Protein AF-A0A9E1SBL7-F1 (afdb_monomer_lite)

Secondary structure (DSSP, 8-state):
-HHHHHHHHHHHHHHHTTS-------------PPPPBP--TTS-SS--B-HHHHHHHHHHHHHTTTS----EEE-S-HHHHHHHHHHHHHHT-PEEE--TT-HHHHTT-

Structure (mmCIF, N/CA/C/O backbone):
data_AF-A0A9E1SBL7-F1
#
_entry.id   AF-A0A9E1SBL7-F1
#
loop_
_atom_site.group_PDB
_atom_site.id
_atom_site.type_symbol
_atom_site.label_atom_id
_atom_site.label_alt_id
_atom_site.label_comp_id
_atom_site.label_asym_id
_atom_site.label_entity_id
_atom_site.label_seq_id
_atom_site.pdbx_PDB_ins_code
_atom_site.Cartn_x
_atom_site.Cartn_y
_atom_site.Cartn_z
_atom_site.occupancy
_atom_site.B_iso_or_equiv
_atom_site.auth_seq_id
_atom_site.auth_comp_id
_atom_site.auth_asym_id
_atom_site.auth_atom_id
_atom_site.pdbx_PDB_model_num
ATOM 1 N N . MET A 1 1 ? -44.600 22.910 28.786 1.00 59.59 1 MET A N 1
ATOM 2 C CA . MET A 1 1 ? -43.556 22.732 27.744 1.00 59.59 1 MET A CA 1
ATOM 3 C C . MET A 1 1 ? -42.138 22.637 28.306 1.00 59.59 1 MET A C 1
ATOM 5 O O . MET A 1 1 ? -41.352 21.873 27.768 1.00 59.59 1 MET A O 1
ATOM 9 N N . THR A 1 2 ? -41.819 23.316 29.411 1.00 68.81 2 THR A N 1
ATOM 10 C CA . THR A 1 2 ? -40.467 23.367 30.005 1.00 68.81 2 THR A CA 1
ATOM 11 C C . THR A 1 2 ? -39.929 22.020 30.508 1.00 68.81 2 THR A C 1
ATOM 13 O O . THR A 1 2 ? -38.769 21.710 30.270 1.00 68.81 2 THR A O 1
ATOM 16 N N . LYS A 1 3 ? -40.764 21.162 31.117 1.00 67.56 3 LYS A N 1
ATOM 17 C CA . LYS A 1 3 ? -40.322 19.839 31.614 1.00 67.56 3 LYS A CA 1
ATOM 18 C C . LYS A 1 3 ? -39.944 18.856 30.496 1.00 67.56 3 LYS A C 1
ATOM 20 O O . LYS A 1 3 ? -38.947 18.162 30.620 1.00 67.56 3 LYS A O 1
ATOM 25 N N . LYS A 1 4 ? -40.694 18.826 29.383 1.00 72.81 4 LYS A N 1
ATOM 26 C CA . LYS A 1 4 ? -40.381 17.974 28.213 1.00 72.81 4 LYS A CA 1
ATOM 27 C C . LYS A 1 4 ? -39.073 18.394 27.537 1.00 72.81 4 LYS A C 1
ATOM 29 O O . LYS A 1 4 ? -38.300 17.534 27.135 1.00 72.81 4 LYS A O 1
ATOM 34 N N . LEU A 1 5 ? -38.817 19.703 27.475 1.00 76.50 5 LEU A N 1
ATOM 35 C CA . LEU A 1 5 ? -37.554 20.249 26.982 1.00 76.50 5 LEU A CA 1
ATOM 36 C C . LEU A 1 5 ? -36.382 19.867 27.903 1.00 76.50 5 LEU A C 1
ATOM 38 O O . LEU A 1 5 ? -35.328 19.479 27.415 1.00 76.50 5 LEU A O 1
ATOM 42 N N . LEU A 1 6 ? -36.599 19.876 29.224 1.00 78.81 6 LEU A N 1
ATOM 43 C CA . LEU A 1 6 ? -35.608 19.437 30.212 1.00 78.81 6 LEU A CA 1
ATOM 44 C C . LEU A 1 6 ? -35.260 17.942 30.070 1.00 78.81 6 LEU A C 1
ATOM 46 O O . LEU A 1 6 ? -34.087 17.584 30.099 1.00 78.81 6 LEU A O 1
ATOM 50 N N . TYR A 1 7 ? -36.259 17.075 29.859 1.00 81.69 7 TYR A N 1
ATOM 51 C CA . TYR A 1 7 ? -36.032 15.643 29.617 1.00 81.69 7 TYR A CA 1
ATOM 52 C C . TYR A 1 7 ? -35.282 15.380 28.305 1.00 81.69 7 TYR A C 1
ATOM 54 O O . TYR A 1 7 ? -34.402 14.525 28.272 1.00 81.69 7 TYR A O 1
ATOM 62 N N . LEU A 1 8 ? -35.580 16.132 27.240 1.00 80.31 8 LEU A N 1
ATOM 63 C CA . LEU A 1 8 ? -34.884 16.004 25.958 1.00 80.31 8 LEU A CA 1
ATOM 64 C C . LEU A 1 8 ? -33.406 16.415 26.069 1.00 80.31 8 LEU A C 1
ATOM 66 O O . LEU A 1 8 ? -32.534 15.716 25.562 1.00 80.31 8 LEU A O 1
ATOM 70 N N . ILE A 1 9 ? -33.117 17.502 26.791 1.00 80.25 9 ILE A N 1
ATOM 71 C CA . ILE A 1 9 ? -31.746 17.958 27.064 1.00 80.25 9 ILE A CA 1
ATOM 72 C C . ILE A 1 9 ? -30.981 16.927 27.907 1.00 80.25 9 ILE A C 1
ATOM 74 O O . ILE A 1 9 ? -29.817 16.649 27.621 1.00 80.25 9 ILE A O 1
ATOM 78 N N . LEU A 1 10 ? -31.635 16.305 28.894 1.00 78.19 10 LEU A N 1
ATOM 79 C CA . LEU A 1 10 ? -31.030 15.255 29.717 1.00 78.19 10 LEU A CA 1
ATOM 80 C C . LEU A 1 10 ? -30.683 14.001 28.894 1.00 78.19 10 LEU A C 1
ATOM 82 O O . LEU A 1 10 ? -29.602 13.446 29.062 1.00 78.19 10 LEU A O 1
ATOM 86 N N . ILE A 1 11 ? -31.551 13.591 27.963 1.00 77.50 11 ILE A N 1
ATOM 87 C CA . ILE A 1 11 ? -31.300 12.459 27.052 1.00 77.50 11 ILE A CA 1
ATOM 88 C C . ILE A 1 11 ? -30.104 12.748 26.129 1.00 77.50 11 ILE A C 1
ATOM 90 O O . ILE A 1 11 ? -29.247 11.885 25.937 1.00 77.50 11 ILE A O 1
ATOM 94 N N . ILE A 1 12 ? -29.998 13.975 25.608 1.00 75.06 12 ILE A N 1
ATOM 95 C CA . ILE A 1 12 ? -28.872 14.394 24.759 1.00 75.06 12 ILE A CA 1
ATOM 96 C C . ILE A 1 12 ? -27.560 14.430 25.564 1.00 75.06 12 ILE A C 1
ATOM 98 O O . ILE A 1 12 ? -26.537 13.950 25.078 1.00 75.06 12 ILE A O 1
ATOM 102 N N . LEU A 1 13 ? -27.574 14.919 26.809 1.00 71.31 13 LEU A N 1
ATOM 103 C CA . LEU A 1 13 ? -26.396 14.926 27.691 1.00 71.31 13 LEU A CA 1
ATOM 104 C C . LEU A 1 13 ? -25.912 13.512 28.052 1.00 71.31 13 LEU A C 1
ATOM 106 O O . LEU A 1 13 ? -24.709 13.259 28.033 1.00 71.31 13 LEU A O 1
ATOM 110 N N . VAL A 1 14 ? -26.828 12.572 28.311 1.00 71.00 14 VAL A N 1
ATOM 111 C CA . VAL A 1 14 ? -26.482 11.163 28.580 1.00 71.00 14 VAL A 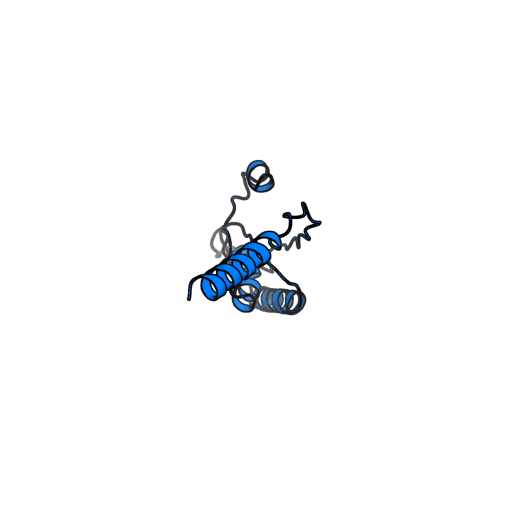CA 1
ATOM 112 C C . VAL A 1 14 ? -25.881 10.488 27.341 1.00 71.00 14 VAL A C 1
ATOM 114 O O . VAL A 1 14 ? -24.934 9.716 27.470 1.00 71.00 14 VAL A O 1
ATOM 117 N N . SER A 1 15 ? -26.355 10.823 26.133 1.00 63.69 15 SER A N 1
ATOM 118 C CA . SER A 1 15 ? -25.785 10.287 24.886 1.00 63.69 15 SER A CA 1
ATOM 119 C C . SER A 1 15 ? -24.347 10.756 24.612 1.00 63.69 15 SER A C 1
ATOM 121 O O . SER A 1 15 ? -23.566 10.013 24.022 1.00 63.69 15 SER A O 1
ATOM 123 N N . GLN A 1 16 ? -23.956 11.943 25.092 1.00 59.53 16 GLN A N 1
ATOM 124 C CA . GLN A 1 16 ? -22.589 12.458 24.930 1.00 59.53 16 GLN A CA 1
ATOM 125 C C . GLN A 1 16 ? -21.592 11.879 25.943 1.00 59.53 16 GLN A C 1
ATOM 127 O O . GLN A 1 16 ? -20.412 11.751 25.626 1.00 59.53 16 GLN A O 1
ATOM 132 N N . ALA A 1 17 ? -22.052 11.444 27.121 1.00 58.69 17 ALA A N 1
ATOM 133 C CA . ALA A 1 17 ? -21.208 10.766 28.110 1.00 58.69 17 ALA A CA 1
ATOM 134 C C . ALA A 1 17 ? -20.768 9.350 27.675 1.00 58.69 17 ALA A C 1
ATOM 136 O O . ALA A 1 17 ? -19.871 8.770 28.282 1.00 58.69 17 ALA A O 1
ATOM 137 N N . CYS A 1 18 ? -21.380 8.799 26.617 1.00 54.59 18 CYS A N 1
ATOM 138 C CA . CYS A 1 18 ? -21.052 7.486 26.057 1.00 54.59 18 CYS A CA 1
ATOM 139 C C . CYS A 1 18 ? -20.026 7.546 24.908 1.00 54.59 18 CYS A C 1
ATOM 141 O O . CYS A 1 18 ? -19.706 6.516 24.320 1.00 54.59 18 CYS A O 1
ATOM 143 N N . GLN A 1 19 ? -19.455 8.716 24.591 1.00 57.34 19 GLN A N 1
ATOM 144 C CA . GLN A 1 19 ? -18.280 8.774 23.715 1.00 57.34 19 GLN A CA 1
ATOM 145 C C . GLN A 1 19 ? -17.036 8.426 24.532 1.00 57.34 19 GLN A C 1
ATOM 147 O O . GLN A 1 19 ? -16.307 9.263 25.060 1.00 57.34 19 GLN A O 1
ATOM 152 N N . THR A 1 20 ? -16.899 7.116 24.693 1.00 54.28 20 THR A N 1
ATOM 153 C CA . THR A 1 20 ? -15.865 6.379 25.400 1.00 54.28 20 THR A CA 1
ATOM 154 C C . THR A 1 20 ? -14.463 6.832 25.024 1.00 54.28 20 THR A C 1
ATOM 156 O O . THR A 1 20 ? -14.163 7.068 23.854 1.00 54.28 20 THR A O 1
ATOM 159 N N . ALA A 1 21 ? -13.602 6.871 26.042 1.00 55.34 21 ALA A N 1
ATOM 160 C CA . ALA A 1 21 ? -12.156 6.966 25.943 1.00 55.34 21 ALA A CA 1
ATOM 161 C C . ALA A 1 21 ? -11.627 6.304 24.662 1.00 55.34 21 ALA A C 1
ATOM 163 O O . ALA A 1 21 ? -11.874 5.119 24.431 1.00 55.34 21 ALA A O 1
ATOM 164 N N . LYS A 1 22 ? -10.867 7.056 23.853 1.00 54.62 22 LYS A N 1
ATOM 165 C CA . LYS A 1 22 ? -9.977 6.461 22.854 1.00 54.62 22 LYS A CA 1
ATOM 166 C C . LYS A 1 22 ? -9.056 5.512 23.615 1.00 54.62 22 LYS A C 1
ATOM 168 O O . LYS A 1 22 ? -8.089 5.952 24.236 1.00 54.62 22 LYS A O 1
ATOM 173 N N . ASN A 1 23 ? -9.394 4.224 23.627 1.00 54.31 23 ASN A N 1
ATOM 174 C CA . ASN A 1 23 ? -8.462 3.184 24.023 1.00 54.31 23 ASN A CA 1
ATOM 175 C C . ASN A 1 23 ? -7.188 3.468 23.224 1.00 54.31 23 ASN A C 1
ATOM 177 O O . ASN A 1 23 ? -7.269 3.656 22.008 1.00 54.31 23 ASN A O 1
ATOM 181 N N . LYS A 1 24 ? -6.023 3.522 23.876 1.00 57.50 24 LYS A N 1
ATOM 182 C CA . LYS A 1 24 ? -4.744 3.406 23.161 1.00 57.50 24 LYS A CA 1
ATOM 183 C C . LYS A 1 24 ? -4.640 1.957 22.675 1.00 57.50 24 LYS A C 1
ATOM 185 O O . LYS A 1 24 ? -3.896 1.160 23.233 1.00 57.50 24 LYS A O 1
ATOM 190 N N . GLY A 1 25 ? -5.556 1.594 21.783 1.00 67.81 25 GLY A N 1
ATOM 191 C CA . GLY A 1 25 ? -5.894 0.233 21.430 1.00 67.81 25 GLY A CA 1
ATOM 192 C C . GLY A 1 25 ? -4.763 -0.417 20.661 1.00 67.81 25 GLY A C 1
ATOM 193 O O . GLY A 1 25 ? -3.912 0.255 20.078 1.00 67.81 25 GLY A O 1
ATOM 194 N N . VAL A 1 26 ? -4.769 -1.744 20.666 1.00 82.62 26 VAL A N 1
ATOM 195 C CA . VAL A 1 26 ? -3.941 -2.526 19.755 1.00 82.62 26 VAL A CA 1
ATOM 196 C C . VAL A 1 26 ? -4.383 -2.190 18.334 1.00 82.62 26 VAL A C 1
ATOM 198 O O . VAL A 1 26 ? -5.558 -2.337 18.006 1.00 82.62 26 VAL A O 1
ATOM 201 N N . TYR A 1 27 ? -3.449 -1.742 17.503 1.00 86.31 27 TYR A N 1
ATOM 202 C CA . TYR A 1 27 ? -3.661 -1.578 16.071 1.00 86.31 27 TYR A CA 1
ATOM 203 C C . TYR A 1 27 ? -2.942 -2.698 15.316 1.00 86.31 27 TYR A C 1
ATOM 205 O O . TYR A 1 27 ? -1.942 -3.246 15.783 1.00 86.31 27 TYR A O 1
ATOM 213 N N . THR A 1 28 ? -3.468 -3.059 14.147 1.00 93.25 28 THR A N 1
ATOM 214 C CA . THR A 1 28 ? -2.875 -4.078 13.272 1.00 93.25 28 THR A CA 1
ATOM 215 C C . THR A 1 28 ? -2.349 -3.404 12.016 1.00 93.25 28 THR A C 1
ATOM 217 O O . THR A 1 28 ? -3.099 -2.724 11.322 1.00 93.25 28 THR A O 1
ATOM 220 N N . ILE A 1 29 ? -1.067 -3.609 11.713 1.00 94.38 29 ILE A N 1
ATOM 221 C CA . ILE A 1 29 ? -0.445 -3.122 10.479 1.00 94.38 29 ILE A CA 1
ATOM 222 C C . ILE A 1 29 ? -0.289 -4.291 9.511 1.00 94.38 29 ILE A C 1
ATOM 224 O O . ILE A 1 29 ? 0.315 -5.310 9.844 1.00 94.38 29 ILE A O 1
ATOM 228 N N . TYR A 1 30 ? -0.778 -4.107 8.287 1.00 97.19 30 TYR A N 1
ATOM 229 C CA . TYR A 1 30 ? -0.511 -4.998 7.163 1.00 97.19 30 TYR A CA 1
ATOM 230 C C . TYR A 1 30 ? 0.586 -4.381 6.299 1.00 97.19 30 TYR A C 1
ATOM 232 O O . TYR A 1 30 ? 0.338 -3.435 5.554 1.00 97.19 30 TYR A O 1
ATOM 240 N N . LEU A 1 31 ? 1.807 -4.907 6.405 1.00 96.62 31 LEU A N 1
ATOM 241 C CA . LEU A 1 31 ? 2.925 -4.453 5.584 1.00 96.62 31 LEU A CA 1
ATOM 242 C C . LEU A 1 31 ? 2.946 -5.223 4.262 1.00 96.62 31 LEU A C 1
ATOM 244 O O . LEU A 1 31 ? 3.159 -6.434 4.237 1.00 96.62 31 LEU A O 1
ATOM 248 N N . VAL A 1 32 ? 2.735 -4.507 3.160 1.00 97.94 32 VAL A N 1
ATOM 249 C CA . VAL A 1 32 ? 2.648 -5.084 1.816 1.00 97.94 32 VAL A CA 1
ATOM 250 C C . VAL A 1 32 ? 3.766 -4.513 0.954 1.00 97.94 32 VAL A C 1
ATOM 252 O O . VAL A 1 32 ? 3.886 -3.301 0.787 1.00 97.94 32 VAL A O 1
ATOM 255 N N . ARG A 1 33 ? 4.589 -5.389 0.375 1.00 97.44 33 ARG A N 1
ATOM 256 C CA . ARG A 1 33 ? 5.515 -5.001 -0.694 1.00 97.44 33 ARG A CA 1
ATOM 257 C C . ARG A 1 33 ? 4.724 -4.793 -1.987 1.00 97.44 33 ARG A C 1
ATOM 259 O O . ARG A 1 33 ? 3.774 -5.528 -2.236 1.00 97.44 33 ARG A O 1
ATOM 266 N N . HIS A 1 34 ? 5.148 -3.843 -2.823 1.00 98.00 34 HIS A N 1
ATOM 267 C CA . HIS A 1 34 ? 4.564 -3.661 -4.154 1.00 98.00 34 HIS A CA 1
ATOM 268 C C . HIS A 1 34 ? 4.498 -4.984 -4.941 1.00 98.00 34 HIS A C 1
ATOM 270 O O . HIS A 1 34 ? 5.412 -5.811 -4.859 1.00 98.00 34 HIS A O 1
ATOM 276 N N . SER A 1 35 ? 3.447 -5.145 -5.740 1.00 98.31 35 SER A N 1
ATOM 277 C CA . SER A 1 35 ? 3.303 -6.251 -6.687 1.00 98.31 35 SER A CA 1
ATOM 278 C C . SER A 1 35 ? 4.323 -6.143 -7.833 1.00 98.31 35 SER A C 1
ATOM 280 O O . SER A 1 35 ? 5.085 -5.178 -7.947 1.00 98.31 35 SER A O 1
ATOM 282 N N . GLU A 1 36 ? 4.370 -7.157 -8.688 1.00 98.00 36 GLU A N 1
ATOM 283 C CA . GLU A 1 36 ? 5.310 -7.308 -9.796 1.00 98.00 36 GLU A CA 1
ATOM 284 C C . GLU A 1 36 ? 5.201 -6.123 -10.739 1.00 98.00 36 GLU A C 1
ATOM 286 O O . GLU A 1 36 ? 4.167 -5.897 -11.368 1.00 98.00 36 GLU A O 1
ATOM 291 N N . LYS A 1 37 ? 6.302 -5.388 -10.837 1.00 95.69 37 LYS A N 1
ATOM 292 C CA . LYS A 1 37 ? 6.471 -4.258 -11.739 1.00 95.69 37 LYS A CA 1
ATOM 293 C C . LYS A 1 37 ? 7.078 -4.713 -13.053 1.00 95.69 37 LYS A C 1
ATOM 295 O O . LYS A 1 37 ? 7.792 -5.716 -13.087 1.00 95.69 37 LYS A O 1
ATOM 300 N N . GLU A 1 38 ? 6.856 -3.936 -14.094 1.00 93.31 38 GLU A N 1
ATOM 301 C CA . GLU A 1 38 ? 7.533 -4.139 -15.364 1.00 93.31 38 GLU A CA 1
ATOM 302 C C . GLU A 1 38 ? 9.065 -3.978 -15.206 1.00 93.31 38 GLU A C 1
ATOM 304 O O . GLU A 1 38 ? 9.566 -3.160 -14.413 1.00 93.31 38 GLU A O 1
ATOM 309 N N . VAL A 1 39 ? 9.828 -4.808 -15.926 1.00 84.69 39 VAL A N 1
ATOM 310 C CA . VAL A 1 39 ? 11.301 -4.799 -15.928 1.00 84.69 39 VAL A CA 1
ATOM 311 C C . VAL A 1 39 ? 11.801 -4.945 -17.365 1.00 84.69 39 VAL A C 1
ATOM 313 O O . VAL A 1 39 ? 11.860 -6.047 -17.898 1.00 84.69 39 VAL A O 1
ATOM 316 N N . SER A 1 40 ? 12.188 -3.835 -17.989 1.00 79.56 40 SER A N 1
ATOM 317 C CA . SER A 1 40 ? 12.956 -3.830 -19.239 1.00 79.56 40 SER A CA 1
ATOM 318 C C . SER A 1 40 ? 13.874 -2.604 -19.280 1.00 79.56 40 SER A C 1
ATOM 320 O O . SER A 1 40 ? 13.694 -1.662 -18.504 1.00 79.56 40 SER A O 1
ATOM 322 N N . SER A 1 41 ? 14.880 -2.634 -20.155 1.00 69.25 41 SER A N 1
ATOM 323 C CA . SER A 1 41 ? 15.809 -1.516 -20.377 1.00 69.25 41 SER A CA 1
ATOM 324 C C . SER A 1 41 ? 15.123 -0.250 -20.887 1.00 69.25 41 SER A C 1
ATOM 326 O O . SER A 1 41 ? 15.670 0.837 -20.730 1.00 69.25 41 SER A O 1
ATOM 328 N N . ASP A 1 42 ? 13.927 -0.391 -21.456 1.00 79.69 42 ASP A N 1
ATOM 329 C CA . ASP A 1 42 ? 13.207 0.685 -22.137 1.00 79.69 42 ASP A CA 1
ATOM 330 C C . ASP A 1 42 ? 12.114 1.302 -21.245 1.00 79.69 42 ASP A C 1
ATOM 332 O O . ASP A 1 42 ? 11.317 2.122 -21.701 1.00 79.69 42 ASP A O 1
ATOM 336 N N . ILE A 1 43 ? 12.041 0.898 -19.969 1.00 71.75 43 ILE A N 1
ATOM 337 C CA . ILE A 1 43 ? 10.967 1.298 -19.049 1.00 71.75 43 ILE A CA 1
ATOM 338 C C . ILE A 1 43 ? 11.385 2.513 -18.215 1.00 71.75 43 ILE A C 1
ATOM 340 O O . ILE A 1 43 ? 12.531 2.583 -17.764 1.00 71.75 43 ILE A O 1
ATOM 344 N N . PRO A 1 44 ? 10.464 3.462 -17.958 1.00 76.19 44 PRO A N 1
ATOM 345 C CA . PRO A 1 44 ? 10.704 4.595 -17.072 1.00 76.19 44 PRO A CA 1
ATOM 346 C C . PRO A 1 44 ? 11.203 4.198 -15.675 1.00 76.19 44 PRO A C 1
ATOM 348 O O . PRO A 1 44 ? 10.920 3.113 -15.166 1.00 76.19 44 PRO A O 1
ATOM 351 N N . SER A 1 45 ? 11.886 5.151 -15.029 1.00 85.50 45 SER A N 1
ATOM 352 C CA . SER A 1 45 ? 12.398 5.058 -13.649 1.00 85.50 45 SER A CA 1
ATOM 353 C C . SER A 1 45 ? 11.329 4.620 -12.634 1.00 85.50 45 SER A C 1
ATOM 355 O O . SER A 1 45 ? 11.625 3.900 -11.678 1.00 85.50 45 SER A O 1
ATOM 357 N N . ASP A 1 46 ? 10.068 4.988 -12.881 1.00 91.56 46 ASP A N 1
ATOM 358 C CA . ASP A 1 46 ? 8.908 4.523 -12.124 1.00 91.56 46 ASP A CA 1
ATOM 359 C C . ASP A 1 46 ? 8.010 3.609 -12.980 1.00 91.56 46 ASP A C 1
ATOM 361 O O . ASP A 1 46 ? 7.044 4.063 -13.597 1.00 91.56 46 ASP A O 1
ATOM 365 N N . PRO A 1 47 ? 8.348 2.313 -13.077 1.00 94.00 47 PRO A N 1
ATOM 366 C CA . PRO A 1 47 ? 7.628 1.377 -13.925 1.00 94.00 47 PRO A CA 1
ATOM 367 C C . PRO A 1 47 ? 6.250 1.032 -13.334 1.00 94.00 47 PRO A C 1
ATOM 369 O O . PRO A 1 47 ? 6.121 0.881 -12.109 1.00 94.00 47 PRO A O 1
ATOM 372 N N . PRO A 1 48 ? 5.230 0.821 -14.185 1.00 94.75 48 PRO A N 1
ATOM 373 C CA . PRO A 1 48 ? 3.928 0.338 -13.746 1.00 94.75 48 PRO A CA 1
ATOM 374 C C . PRO A 1 48 ? 3.984 -1.137 -13.314 1.00 94.75 48 PRO A C 1
ATOM 376 O O . PRO A 1 48 ? 5.022 -1.805 -13.395 1.00 94.75 48 PRO A O 1
ATOM 379 N N . LEU A 1 49 ? 2.849 -1.651 -12.835 1.00 97.44 49 LEU A N 1
ATOM 380 C CA . LEU A 1 49 ? 2.680 -3.080 -12.575 1.00 97.44 49 LEU A CA 1
ATOM 381 C C . LEU A 1 49 ? 2.590 -3.867 -13.885 1.00 97.44 49 LEU A C 1
ATOM 383 O O . LEU A 1 49 ? 2.057 -3.376 -14.873 1.00 97.44 49 LEU A O 1
ATOM 387 N N . THR A 1 50 ? 3.077 -5.105 -13.852 1.00 97.38 50 THR A N 1
ATOM 388 C CA . THR A 1 50 ? 2.770 -6.106 -14.883 1.00 97.38 50 THR A CA 1
ATOM 389 C C . THR A 1 50 ? 1.310 -6.547 -14.781 1.00 97.38 50 THR A C 1
ATOM 391 O O . THR A 1 50 ? 0.727 -6.432 -13.698 1.00 97.38 50 THR A O 1
ATOM 394 N N . PRO A 1 51 ? 0.734 -7.190 -15.813 1.00 97.62 51 PRO A N 1
ATOM 395 C CA . PRO A 1 51 ? -0.585 -7.818 -15.700 1.00 97.62 51 PRO A CA 1
ATOM 396 C C . PRO A 1 51 ? -0.685 -8.810 -14.526 1.00 97.62 51 PRO A C 1
ATOM 398 O O . PRO A 1 51 ? -1.687 -8.858 -13.817 1.00 97.62 51 PRO A O 1
ATOM 401 N N . CYS A 1 52 ? 0.387 -9.564 -14.253 1.00 98.38 52 CYS A N 1
ATOM 402 C CA . CYS A 1 52 ? 0.464 -10.449 -13.085 1.00 98.38 52 CYS A CA 1
ATOM 403 C C . CYS A 1 52 ? 0.435 -9.659 -11.763 1.00 98.38 52 CYS A C 1
ATOM 405 O O . CYS A 1 52 ? -0.230 -10.055 -10.804 1.00 98.38 52 CYS A O 1
ATOM 407 N N . GLY A 1 53 ? 1.123 -8.516 -11.719 1.00 98.56 53 GLY A N 1
ATOM 408 C CA . GLY A 1 53 ? 1.117 -7.611 -10.577 1.00 98.56 53 GLY A CA 1
ATOM 409 C C . GLY A 1 53 ? -0.248 -6.964 -10.338 1.00 98.56 53 GLY A C 1
ATOM 410 O O . GLY A 1 53 ? -0.661 -6.808 -9.187 1.00 98.56 53 GLY A O 1
ATOM 411 N N . GLU A 1 54 ? -0.992 -6.636 -11.393 1.00 98.69 54 GLU A N 1
ATOM 412 C CA . GLU A 1 54 ? -2.369 -6.143 -11.285 1.00 98.69 54 GLU A CA 1
ATOM 413 C C . GLU A 1 54 ? -3.303 -7.198 -10.677 1.00 98.69 54 GLU A C 1
ATOM 415 O O . GLU A 1 54 ? -4.044 -6.895 -9.738 1.00 98.69 54 GLU A O 1
ATOM 420 N N . GLU A 1 55 ? -3.228 -8.450 -11.138 1.00 98.75 55 GLU A N 1
ATOM 421 C CA . GLU A 1 55 ? -4.017 -9.553 -10.570 1.00 98.75 55 GLU A CA 1
ATOM 422 C C . GLU A 1 55 ? -3.665 -9.825 -9.105 1.00 98.75 55 GLU A C 1
ATOM 424 O O . GLU A 1 55 ? -4.550 -9.996 -8.264 1.00 98.75 55 GLU A O 1
ATOM 429 N N . ARG A 1 56 ? -2.380 -9.770 -8.746 1.00 98.75 56 ARG A N 1
ATOM 430 C CA . ARG A 1 56 ? -1.954 -9.872 -7.344 1.00 98.75 56 ARG A CA 1
ATOM 431 C C . ARG A 1 56 ? -2.494 -8.738 -6.487 1.00 98.75 56 ARG A C 1
ATOM 433 O O . ARG A 1 56 ? -2.930 -8.982 -5.365 1.00 98.75 56 ARG A O 1
ATOM 440 N N . SER A 1 57 ? -2.546 -7.526 -7.023 1.00 98.75 57 SER A N 1
ATOM 441 C CA . SER A 1 57 ? -3.116 -6.368 -6.326 1.00 98.75 57 SER A CA 1
ATOM 442 C C . SER A 1 57 ? -4.620 -6.549 -6.075 1.00 98.75 57 SER A C 1
ATOM 444 O O . SER A 1 57 ? -5.111 -6.258 -4.983 1.00 98.75 57 SER A O 1
ATOM 446 N N . LYS A 1 58 ? -5.355 -7.140 -7.029 1.00 98.81 58 LYS A N 1
ATOM 447 C CA . LYS A 1 58 ? -6.755 -7.564 -6.825 1.00 98.81 58 LYS A CA 1
ATOM 448 C C . LYS A 1 58 ? -6.865 -8.678 -5.778 1.00 98.81 58 LYS A C 1
ATOM 450 O O . LYS A 1 58 ? -7.748 -8.626 -4.925 1.00 98.81 58 LYS A O 1
ATOM 455 N N . SER A 1 59 ? -5.955 -9.652 -5.791 1.00 98.69 59 SER A N 1
ATOM 456 C CA . SER A 1 59 ? -5.920 -10.728 -4.793 1.00 98.69 59 SER A CA 1
ATOM 457 C C . SER A 1 59 ? -5.675 -10.206 -3.374 1.00 98.69 59 SER A C 1
ATOM 459 O O . SER A 1 59 ? -6.284 -10.712 -2.435 1.00 98.69 59 SER A O 1
ATOM 461 N N . ILE A 1 60 ? -4.821 -9.191 -3.204 1.00 98.69 60 ILE A N 1
ATOM 462 C CA . ILE A 1 60 ? -4.589 -8.531 -1.909 1.00 98.69 60 ILE A CA 1
ATOM 463 C C . ILE A 1 60 ? -5.868 -7.835 -1.428 1.00 98.69 60 ILE A C 1
ATOM 465 O O . ILE A 1 60 ? -6.252 -7.999 -0.271 1.00 98.69 60 ILE A O 1
ATOM 469 N N . SER A 1 61 ? -6.567 -7.120 -2.314 1.00 98.69 61 SER A N 1
ATOM 470 C CA . SER A 1 61 ? -7.868 -6.513 -1.990 1.00 98.69 61 SER A CA 1
ATOM 471 C C . SER A 1 61 ? -8.889 -7.563 -1.537 1.00 98.69 61 SER A C 1
ATOM 473 O O . SER A 1 61 ? -9.521 -7.406 -0.493 1.00 98.69 61 SER A O 1
ATOM 475 N N . ASN A 1 62 ? -8.965 -8.695 -2.243 1.00 98.62 62 ASN A N 1
ATOM 476 C CA . ASN A 1 62 ? -9.828 -9.814 -1.863 1.00 98.62 62 ASN A CA 1
ATOM 477 C C . ASN A 1 62 ? -9.438 -10.439 -0.515 1.00 98.62 62 ASN A C 1
ATOM 479 O O . ASN A 1 62 ? -10.320 -10.785 0.267 1.00 98.62 62 ASN A O 1
ATOM 483 N N . PHE A 1 63 ? -8.141 -10.572 -0.222 1.00 98.25 63 PHE A N 1
ATOM 484 C CA . PHE A 1 63 ? -7.653 -11.059 1.073 1.00 98.25 63 PHE A CA 1
ATOM 485 C C . PHE A 1 63 ? -8.071 -10.128 2.222 1.00 98.25 63 PHE A C 1
ATOM 487 O O . PHE A 1 63 ? -8.475 -10.591 3.285 1.00 98.25 63 PHE A O 1
ATOM 494 N N . LEU A 1 64 ? -8.037 -8.814 1.991 1.00 98.25 64 LEU A N 1
ATOM 495 C CA . LEU A 1 64 ? -8.399 -7.795 2.978 1.00 98.25 64 LEU A CA 1
ATOM 496 C C . LEU A 1 64 ? -9.897 -7.451 2.991 1.00 98.25 64 LEU A C 1
ATOM 498 O O . LEU A 1 64 ? -10.303 -6.540 3.717 1.00 98.25 64 LEU A O 1
ATOM 502 N N . LYS A 1 65 ? -10.745 -8.144 2.220 1.00 97.44 65 LYS A N 1
ATOM 503 C CA . LYS A 1 65 ? -12.155 -7.762 2.016 1.00 97.44 65 LYS A CA 1
ATOM 504 C C . LYS A 1 65 ? -12.959 -7.651 3.320 1.00 97.44 65 LYS A C 1
ATOM 506 O O . LYS A 1 65 ? -13.712 -6.694 3.472 1.00 97.44 65 LYS A O 1
ATOM 511 N N . ASP A 1 66 ? -12.706 -8.536 4.284 1.00 97.44 66 ASP A N 1
ATOM 512 C CA . ASP A 1 66 ? -13.413 -8.589 5.574 1.00 97.44 66 ASP A CA 1
ATOM 513 C C . ASP A 1 66 ? -12.626 -7.903 6.706 1.00 97.44 66 ASP A C 1
ATOM 515 O O . ASP A 1 66 ? -13.103 -7.795 7.832 1.00 97.44 66 ASP A O 1
ATOM 519 N N . VAL A 1 67 ? -11.417 -7.409 6.415 1.00 96.94 67 VAL A N 1
ATOM 520 C CA . VAL A 1 67 ? -10.601 -6.657 7.375 1.00 96.94 67 VAL A CA 1
ATOM 521 C C . VAL A 1 67 ? -11.122 -5.216 7.459 1.00 96.94 67 VAL A C 1
ATOM 523 O O . VAL A 1 67 ? -11.258 -4.566 6.414 1.00 96.94 67 VAL A O 1
ATOM 526 N N . PRO A 1 68 ? -11.394 -4.668 8.657 1.00 94.81 68 PRO A N 1
ATOM 527 C CA . PRO A 1 68 ? -11.798 -3.275 8.829 1.00 94.81 68 PRO A CA 1
ATOM 528 C C . PRO A 1 68 ? -10.583 -2.348 8.676 1.00 94.81 68 PRO A C 1
ATOM 530 O O . PRO A 1 68 ? -10.053 -1.818 9.643 1.00 94.81 68 PRO A O 1
ATOM 533 N N . VAL A 1 69 ? -10.092 -2.198 7.445 1.00 97.12 69 VAL A N 1
ATOM 534 C CA . VAL A 1 69 ? -8.999 -1.273 7.127 1.00 97.12 69 VAL A CA 1
ATOM 535 C C . VAL A 1 69 ? -9.506 0.157 7.306 1.00 97.12 69 VAL A C 1
ATOM 537 O O . VAL A 1 69 ? -10.481 0.537 6.664 1.00 97.12 69 VAL A O 1
ATOM 540 N N . GLU A 1 70 ? -8.843 0.932 8.161 1.00 96.25 70 GLU A N 1
ATOM 541 C CA . GLU A 1 70 ? -9.210 2.324 8.472 1.00 96.25 70 GLU A CA 1
ATOM 542 C C . GLU A 1 70 ? -8.381 3.347 7.679 1.00 96.25 70 GLU A C 1
ATOM 544 O O . GLU A 1 70 ? -8.840 4.455 7.409 1.00 96.25 70 GLU A O 1
ATOM 549 N N . ALA A 1 71 ? -7.164 2.974 7.279 1.00 96.75 71 ALA A N 1
ATOM 550 C CA . ALA A 1 71 ? -6.249 3.828 6.533 1.00 96.75 71 ALA A CA 1
ATOM 551 C C . ALA A 1 71 ? -5.345 2.998 5.617 1.00 96.75 71 ALA A C 1
ATOM 553 O O . ALA A 1 71 ? -5.047 1.834 5.895 1.00 96.75 71 ALA A O 1
ATOM 554 N N . ILE A 1 72 ? -4.911 3.606 4.514 1.00 98.44 72 ILE A N 1
ATOM 555 C CA . ILE A 1 72 ? -4.011 2.999 3.532 1.00 98.44 72 ILE A CA 1
ATOM 556 C C . ILE A 1 72 ? -2.906 3.997 3.230 1.00 98.44 72 ILE A C 1
ATOM 558 O O . ILE A 1 72 ? -3.188 5.138 2.870 1.00 98.44 72 ILE A O 1
ATOM 562 N N . TYR A 1 73 ? -1.665 3.536 3.338 1.00 97.75 73 TYR A N 1
ATOM 563 C CA . TYR A 1 73 ? -0.468 4.334 3.111 1.00 97.75 73 TYR A CA 1
ATOM 564 C C . TYR A 1 73 ? 0.361 3.737 1.976 1.00 97.75 73 TYR A C 1
ATOM 566 O O . TYR A 1 73 ? 0.439 2.516 1.835 1.00 97.75 73 TYR A O 1
ATOM 574 N N . SER A 1 74 ? 0.983 4.588 1.165 1.00 98.06 74 SER A N 1
ATOM 575 C CA . SER A 1 74 ? 1.888 4.175 0.089 1.00 98.06 74 SER A CA 1
ATOM 576 C C . SER A 1 74 ? 2.945 5.246 -0.149 1.00 98.06 74 SER A C 1
ATOM 578 O O . SER A 1 74 ? 2.667 6.425 0.017 1.00 98.06 74 SER A O 1
ATOM 580 N N . THR A 1 75 ? 4.131 4.864 -0.614 1.00 97.25 75 THR A N 1
ATOM 581 C CA . THR A 1 75 ? 5.038 5.833 -1.242 1.00 97.25 75 THR A CA 1
ATOM 582 C C . THR A 1 75 ? 4.502 6.293 -2.596 1.00 97.25 75 THR A C 1
ATOM 584 O O . THR A 1 75 ? 3.659 5.610 -3.195 1.00 97.25 75 THR A O 1
ATOM 587 N N . ASP A 1 76 ? 5.024 7.413 -3.094 1.00 96.50 76 ASP A N 1
ATOM 588 C CA . ASP A 1 76 ? 4.665 8.018 -4.383 1.00 96.50 76 ASP A CA 1
ATOM 589 C C . ASP A 1 76 ? 5.338 7.328 -5.592 1.00 96.50 76 ASP A C 1
ATOM 591 O O . ASP A 1 76 ? 5.926 7.956 -6.464 1.00 96.50 76 ASP A O 1
ATOM 595 N N . TYR A 1 77 ? 5.285 5.995 -5.643 1.00 96.56 77 TYR A N 1
ATOM 596 C CA . TYR A 1 77 ? 5.648 5.236 -6.841 1.00 96.56 77 TYR A CA 1
ATOM 597 C C . TYR A 1 77 ? 4.393 4.643 -7.482 1.00 96.56 77 TYR A C 1
ATOM 599 O O . TYR A 1 77 ? 3.503 4.122 -6.806 1.00 96.56 77 TYR A O 1
ATOM 607 N N . THR A 1 78 ? 4.338 4.626 -8.809 1.00 96.44 78 THR A N 1
ATOM 608 C CA . THR A 1 78 ? 3.220 4.074 -9.583 1.00 96.44 78 THR A CA 1
ATOM 609 C C . THR A 1 78 ? 2.931 2.634 -9.168 1.00 96.44 78 THR A C 1
ATOM 611 O O . THR A 1 78 ? 1.788 2.274 -8.894 1.00 96.44 78 THR A O 1
ATOM 614 N N . ARG A 1 79 ? 3.971 1.802 -9.023 1.00 97.25 79 ARG A N 1
ATOM 615 C CA . ARG A 1 79 ? 3.819 0.400 -8.595 1.00 97.25 79 ARG A CA 1
ATOM 616 C C . ARG A 1 79 ? 3.247 0.241 -7.182 1.00 97.25 79 ARG A C 1
ATOM 618 O O . ARG A 1 79 ? 2.488 -0.697 -6.949 1.00 97.25 79 ARG A O 1
ATOM 625 N N . THR A 1 80 ? 3.593 1.114 -6.233 1.00 98.12 80 THR A N 1
ATOM 626 C CA . THR A 1 80 ? 3.095 1.020 -4.849 1.00 98.12 80 THR A CA 1
ATOM 627 C C . THR A 1 80 ? 1.652 1.509 -4.777 1.00 98.12 80 THR A C 1
ATOM 629 O O . THR A 1 80 ? 0.800 0.784 -4.258 1.00 98.12 80 THR A O 1
ATOM 632 N N . LYS A 1 81 ? 1.332 2.637 -5.429 1.00 98.44 81 LYS A N 1
ATOM 633 C CA . LYS A 1 81 ? -0.044 3.152 -5.525 1.00 98.44 81 LYS A CA 1
ATOM 634 C C . LYS A 1 81 ? -0.973 2.170 -6.234 1.00 98.44 81 LYS A C 1
ATOM 636 O O . LYS A 1 81 ? -2.035 1.852 -5.704 1.00 98.44 81 LYS A O 1
ATOM 641 N N . ASN A 1 82 ? -0.546 1.593 -7.358 1.00 98.44 82 ASN A N 1
ATOM 642 C CA . ASN A 1 82 ? -1.343 0.604 -8.089 1.00 98.44 82 ASN A CA 1
ATOM 643 C C . ASN A 1 82 ? -1.510 -0.713 -7.318 1.00 98.44 82 ASN A C 1
ATOM 645 O O . ASN A 1 82 ? -2.527 -1.382 -7.484 1.00 98.44 82 ASN A O 1
ATOM 649 N N . THR A 1 83 ? -0.566 -1.064 -6.437 1.00 98.81 83 THR A N 1
ATOM 650 C CA . THR A 1 83 ? -0.723 -2.226 -5.548 1.00 98.81 83 THR A CA 1
ATOM 651 C C . THR A 1 83 ? -1.816 -1.989 -4.505 1.00 98.81 83 THR A C 1
ATOM 653 O O . THR A 1 83 ? -2.634 -2.869 -4.248 1.00 98.81 83 THR A O 1
ATOM 656 N N . ALA A 1 84 ? -1.860 -0.789 -3.921 1.00 98.69 84 ALA A N 1
ATOM 657 C CA . ALA A 1 84 ? -2.833 -0.425 -2.893 1.00 98.69 84 ALA A CA 1
ATOM 658 C C . ALA A 1 84 ? -4.222 -0.061 -3.458 1.00 98.69 84 ALA A C 1
ATOM 660 O O . ALA A 1 84 ? -5.232 -0.204 -2.762 1.00 98.69 84 ALA A O 1
ATOM 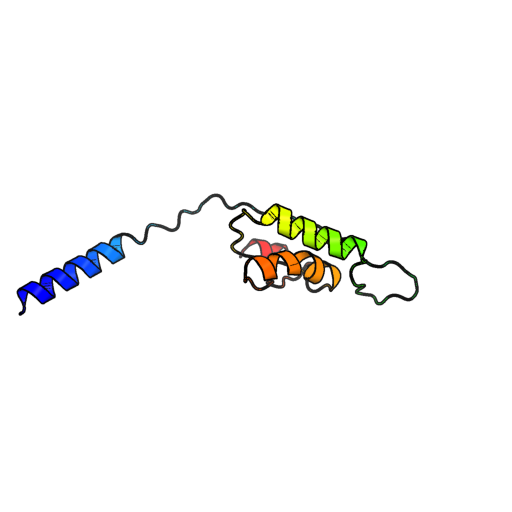661 N N . PHE A 1 85 ? -4.293 0.396 -4.712 1.00 98.69 85 PHE A N 1
ATOM 662 C CA . PHE A 1 85 ? -5.499 0.963 -5.319 1.00 98.69 85 PHE A CA 1
ATOM 663 C C . PHE A 1 85 ? -6.730 0.039 -5.299 1.00 98.69 85 PHE A C 1
ATOM 665 O O . PHE A 1 85 ? -7.802 0.516 -4.918 1.00 98.69 85 PHE A O 1
ATOM 672 N N . PRO A 1 86 ? -6.643 -1.269 -5.625 1.00 98.69 86 PRO A N 1
ATOM 673 C CA . PRO A 1 86 ? -7.806 -2.154 -5.546 1.00 98.69 86 PRO A CA 1
ATOM 674 C C . PRO A 1 86 ? -8.377 -2.263 -4.128 1.00 98.69 86 PRO A C 1
ATOM 676 O O . PRO A 1 86 ? -9.596 -2.322 -3.958 1.00 98.69 86 PRO A O 1
ATOM 679 N N . THR A 1 87 ? -7.519 -2.260 -3.103 1.00 98.75 87 THR A N 1
ATOM 680 C CA . THR A 1 87 ? -7.947 -2.261 -1.697 1.00 98.75 87 THR A CA 1
ATOM 681 C C . THR A 1 87 ? -8.602 -0.928 -1.351 1.00 98.75 87 THR A C 1
ATOM 683 O O . THR A 1 87 ? -9.731 -0.920 -0.868 1.00 98.75 87 THR A O 1
ATOM 686 N N . ALA A 1 88 ? -7.956 0.193 -1.682 1.00 98.69 88 ALA A N 1
ATOM 687 C CA . ALA A 1 88 ? -8.472 1.540 -1.433 1.00 98.69 88 ALA A CA 1
ATOM 688 C C . ALA A 1 88 ? -9.857 1.758 -2.053 1.00 98.69 88 ALA A C 1
ATOM 690 O O . ALA A 1 88 ? -10.802 2.134 -1.358 1.00 98.69 88 ALA A O 1
ATOM 691 N N . LYS A 1 89 ? -10.016 1.383 -3.326 1.00 98.62 89 LYS A N 1
ATOM 692 C CA . LYS A 1 89 ? -11.297 1.437 -4.033 1.00 98.62 89 LYS A CA 1
ATOM 693 C C . LYS A 1 89 ? -12.364 0.567 -3.366 1.00 98.62 89 LYS A C 1
ATOM 695 O O . LYS A 1 89 ? -13.486 1.031 -3.196 1.00 98.62 89 LYS A O 1
ATOM 700 N N . SER A 1 90 ? -12.031 -0.668 -2.975 1.00 98.31 90 SER A N 1
ATOM 701 C CA . SER A 1 90 ? -12.992 -1.580 -2.326 1.00 98.31 90 SER A CA 1
ATOM 702 C C . SER A 1 90 ? -13.475 -1.079 -0.961 1.00 98.31 90 SER A C 1
ATOM 704 O O . SER A 1 90 ? -14.612 -1.338 -0.580 1.00 98.31 90 SER A O 1
ATOM 706 N N . LYS A 1 91 ? -12.618 -0.346 -0.239 1.00 98.00 91 LYS A N 1
ATOM 707 C CA . LYS A 1 91 ? -12.904 0.202 1.092 1.00 98.00 91 LYS A CA 1
ATOM 708 C C . LYS A 1 91 ? -13.475 1.620 1.054 1.00 98.00 91 LYS A C 1
ATOM 710 O O . LYS A 1 91 ? -13.892 2.119 2.092 1.00 98.00 91 LYS A O 1
ATOM 715 N N . GLY A 1 92 ? -13.490 2.270 -0.112 1.00 98.25 92 GLY A N 1
ATOM 716 C CA . GLY A 1 92 ? -13.868 3.680 -0.232 1.00 98.25 92 GLY A CA 1
ATOM 717 C C . GLY A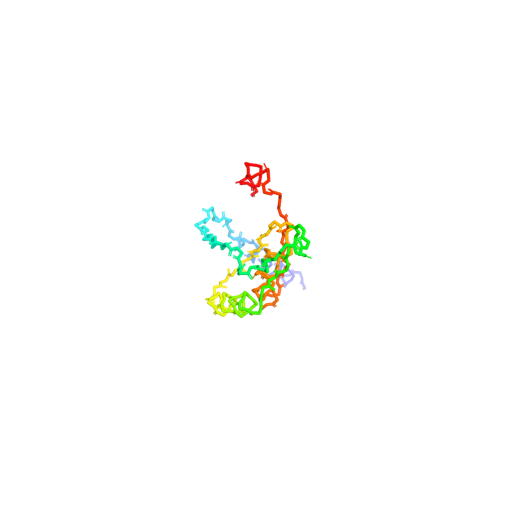 1 92 ? -12.893 4.623 0.480 1.00 98.25 92 GLY A C 1
ATOM 718 O O . GLY A 1 92 ? -13.310 5.660 0.988 1.00 98.25 92 GLY A O 1
ATOM 719 N N . LEU A 1 93 ? -11.611 4.252 0.549 1.00 98.56 93 LEU A N 1
ATOM 720 C CA . LEU A 1 93 ? -10.558 5.022 1.211 1.00 98.56 93 LEU A CA 1
ATOM 721 C C . LEU A 1 93 ? -9.630 5.680 0.191 1.00 98.56 93 LEU A C 1
ATOM 723 O O . LEU A 1 93 ? -9.411 5.155 -0.900 1.00 98.56 93 LEU A O 1
ATOM 727 N N . ASN A 1 94 ? -9.026 6.795 0.591 1.00 98.31 94 ASN A N 1
ATOM 728 C CA . ASN A 1 94 ? -7.926 7.407 -0.147 1.00 98.31 94 ASN A CA 1
ATOM 729 C C . ASN A 1 94 ? -6.592 6.769 0.257 1.00 98.31 94 ASN A C 1
ATOM 731 O O . ASN A 1 94 ? -6.408 6.365 1.407 1.00 98.31 94 ASN A O 1
ATOM 735 N N . ILE A 1 95 ? -5.652 6.723 -0.686 1.00 98.50 95 ILE A N 1
ATOM 736 C CA . ILE A 1 95 ? -4.257 6.380 -0.401 1.00 98.50 95 ILE A CA 1
ATOM 737 C C . ILE A 1 95 ? -3.580 7.632 0.157 1.00 98.50 95 ILE A C 1
ATOM 739 O O . ILE A 1 95 ? -3.580 8.675 -0.493 1.00 98.50 95 ILE A O 1
ATOM 743 N N . GLN A 1 96 ? -3.022 7.526 1.358 1.00 97.38 96 GLN A N 1
ATOM 744 C CA . GLN A 1 96 ? -2.220 8.571 1.981 1.00 97.38 96 GLN A CA 1
ATOM 745 C C . GLN A 1 96 ? -0.760 8.367 1.582 1.00 97.38 96 GLN A C 1
ATOM 747 O O . GLN A 1 96 ? -0.157 7.333 1.879 1.00 97.38 96 GLN A O 1
ATOM 752 N N . GLU A 1 97 ? -0.205 9.335 0.866 1.00 96.62 97 GLU A N 1
ATOM 753 C CA . GLU A 1 97 ? 1.186 9.265 0.437 1.00 96.62 97 GLU A CA 1
ATOM 754 C C . GLU A 1 97 ? 2.127 9.557 1.613 1.00 96.62 97 GLU A C 1
ATOM 756 O O . GLU A 1 97 ? 1.864 10.441 2.430 1.00 96.62 97 GLU A O 1
ATOM 761 N N . TYR A 1 98 ? 3.217 8.798 1.709 1.00 95.56 98 TYR A N 1
ATOM 762 C CA . TYR A 1 98 ? 4.312 9.069 2.638 1.00 95.56 98 TYR A CA 1
ATOM 763 C C . TYR A 1 98 ? 5.651 9.017 1.908 1.00 95.56 98 TYR A C 1
ATOM 765 O O . TYR A 1 98 ? 5.806 8.329 0.897 1.00 95.56 98 TYR A O 1
ATOM 773 N N . ASP A 1 99 ? 6.637 9.724 2.445 1.00 94.31 99 ASP A N 1
ATOM 774 C CA . ASP A 1 99 ? 7.990 9.702 1.916 1.00 94.31 99 ASP A CA 1
ATOM 775 C C . ASP A 1 99 ? 8.802 8.559 2.550 1.00 94.31 99 ASP A C 1
ATOM 777 O O . ASP A 1 99 ? 8.923 8.428 3.771 1.00 94.31 99 ASP A O 1
ATOM 781 N N . GLY A 1 100 ? 9.345 7.697 1.689 1.00 91.44 100 GLY A N 1
ATOM 782 C CA . GLY A 1 100 ? 10.154 6.552 2.094 1.00 91.44 100 GLY A CA 1
ATOM 783 C C . GLY A 1 100 ? 11.520 6.931 2.668 1.00 91.44 100 GLY A C 1
ATOM 784 O O . GLY A 1 100 ? 12.136 6.095 3.327 1.00 91.44 100 GLY A O 1
ATOM 785 N N . GLU A 1 101 ? 11.991 8.161 2.454 1.00 93.69 101 GLU A N 1
ATOM 786 C CA . GLU A 1 101 ? 13.260 8.658 2.996 1.00 93.69 101 GLU A CA 1
ATOM 787 C C . GLU A 1 101 ? 13.113 9.198 4.429 1.00 93.69 101 GLU A C 1
ATOM 789 O O . GLU A 1 101 ? 14.080 9.220 5.191 1.00 93.69 101 GLU A O 1
ATOM 794 N N . THR A 1 102 ? 11.891 9.548 4.848 1.00 93.69 102 THR A N 1
ATOM 795 C CA . THR A 1 102 ? 11.585 10.172 6.150 1.00 93.69 102 THR A CA 1
ATOM 796 C C . THR A 1 102 ? 10.729 9.282 7.066 1.00 93.69 102 THR A C 1
ATOM 798 O O . THR A 1 102 ? 9.917 9.749 7.868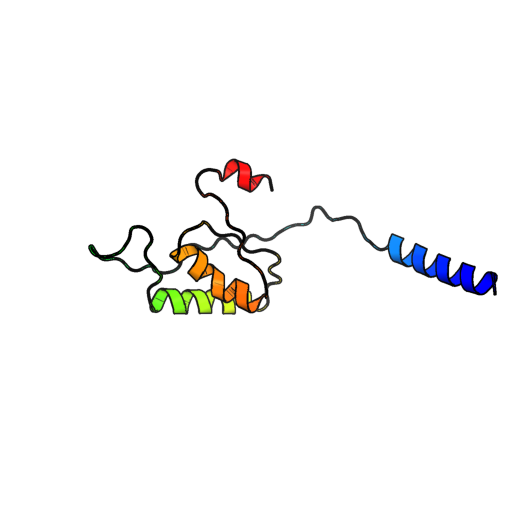 1.00 93.69 102 THR A O 1
ATOM 801 N N . LEU A 1 103 ? 10.959 7.962 7.029 1.00 90.19 103 LEU A N 1
ATOM 802 C CA . LEU A 1 103 ? 10.201 6.963 7.805 1.00 90.19 103 LEU A CA 1
ATOM 803 C C . LEU A 1 103 ? 10.166 7.212 9.322 1.00 9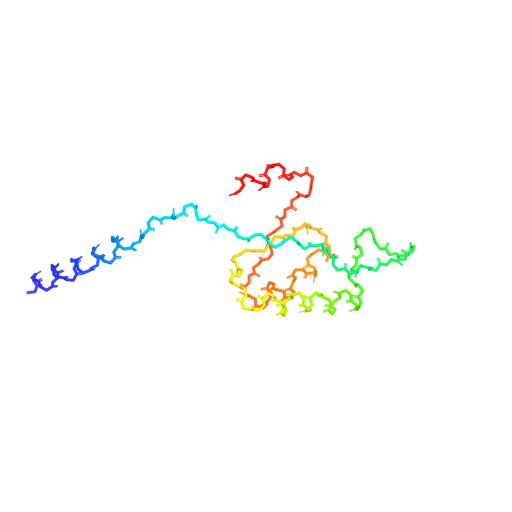0.19 103 LEU A C 1
ATOM 805 O O . LEU A 1 103 ? 9.162 6.911 9.968 1.00 90.19 103 LEU A O 1
ATOM 809 N N . ASN A 1 104 ? 11.240 7.755 9.902 1.00 92.75 104 ASN A N 1
ATOM 810 C CA . ASN A 1 104 ? 11.277 8.070 11.334 1.00 92.75 104 ASN A CA 1
ATOM 811 C C . ASN A 1 104 ? 10.205 9.092 11.718 1.00 92.75 104 ASN A C 1
ATOM 813 O O . ASN A 1 104 ? 9.614 8.978 12.789 1.00 92.75 104 ASN A O 1
ATOM 817 N N . ASP A 1 105 ? 9.947 10.072 10.857 1.00 89.94 105 ASP A N 1
ATOM 818 C CA . ASP A 1 105 ? 8.919 11.076 11.105 1.00 89.94 105 ASP A CA 1
ATOM 819 C C . ASP A 1 105 ? 7.530 10.522 10.799 1.00 89.94 105 ASP A C 1
ATOM 821 O O . ASP A 1 105 ? 6.615 10.727 11.594 1.00 89.94 105 ASP A O 1
ATOM 825 N N . PHE A 1 106 ? 7.401 9.704 9.750 1.00 88.94 106 PHE A N 1
ATOM 826 C CA . PHE A 1 106 ? 6.167 8.969 9.462 1.00 88.94 106 PHE A CA 1
ATOM 827 C C . PHE A 1 106 ? 5.728 8.066 10.629 1.00 88.94 106 PHE A C 1
ATOM 829 O O . PHE A 1 106 ? 4.551 8.017 10.961 1.00 88.94 106 PHE A O 1
ATOM 836 N N . SER A 1 107 ? 6.665 7.396 11.309 1.00 86.69 107 SER A N 1
ATOM 837 C CA . SER A 1 107 ? 6.356 6.480 12.421 1.00 86.69 107 SER A CA 1
ATOM 838 C C . SER A 1 107 ? 5.796 7.149 13.684 1.00 86.69 107 SER A C 1
ATOM 840 O O . SER A 1 107 ? 5.367 6.453 14.603 1.00 86.69 107 SER A O 1
ATOM 842 N N . LYS A 1 108 ? 5.837 8.486 13.754 1.00 85.81 108 LYS A N 1
ATOM 843 C CA . LYS A 1 108 ? 5.348 9.274 14.896 1.00 85.81 108 LYS A CA 1
ATOM 844 C C . LYS A 1 108 ? 3.917 9.790 14.704 1.00 85.81 108 LYS A C 1
ATOM 846 O O . LYS A 1 108 ? 3.399 10.401 15.640 1.00 85.81 108 LYS A O 1
ATOM 851 N N . LEU A 1 109 ? 3.335 9.610 13.512 1.00 68.12 109 LEU A N 1
ATOM 852 C CA . LEU A 1 109 ? 1.921 9.894 13.223 1.00 68.12 109 LEU A 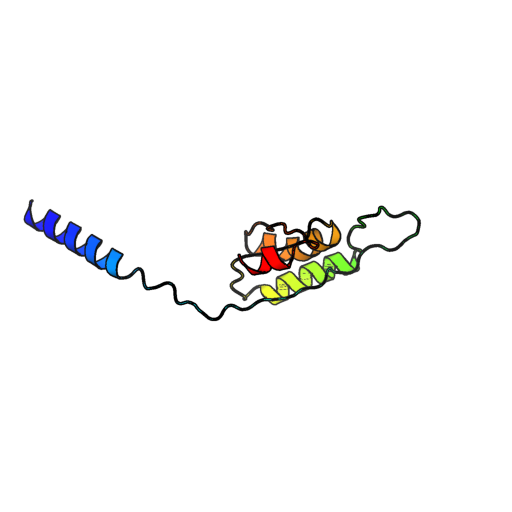CA 1
ATOM 853 C C . LEU A 1 109 ? 1.005 9.007 14.076 1.00 68.12 109 LEU A C 1
ATOM 855 O O . LEU A 1 109 ? -0.028 9.541 14.541 1.00 68.12 109 LEU A O 1
#

pLDDT: mean 88.1, std 13.74, range [54.28, 98.81]

Sequence (109 aa):
MTKKLLYLILIILVSQACQTAKNKGVYTIYLVRHSEKEVSSDIPSDPPLTPCGEERSKSISNFLKDVPVEAIYSTDYTRTKNTAFPTAKSKGLNIQEYDGETLNDFSKL

Foldseek 3Di:
DVVVVVVVVVVVVVVVVPPDDPDPDDDDDDDDDFFAFDDDPPADPQTAHDPRSLVVLLVVLVVCLPPLDPAAEFAPGNRGCSSCVNNCVSNVHDYHHDDPVPVVVVVVD

Radius of gyration: 21.86 Å; chains: 1; bounding box: 59×34×54 Å